Protein AF-A0A973Q6U8-F1 (afdb_monomer_lite)

Structure (mmCIF, N/CA/C/O backbone):
data_AF-A0A973Q6U8-F1
#
_entry.id   AF-A0A973Q6U8-F1
#
loop_
_atom_site.group_PDB
_atom_site.id
_atom_site.type_symbol
_atom_site.label_atom_id
_atom_site.label_alt_id
_atom_site.label_comp_id
_atom_site.label_asym_id
_atom_site.label_entity_id
_atom_site.label_seq_id
_atom_site.pdbx_PDB_ins_code
_atom_site.Cartn_x
_atom_site.Cartn_y
_atom_site.Cartn_z
_atom_site.occupancy
_atom_site.B_iso_or_equiv
_atom_site.auth_seq_id
_atom_site.auth_comp_id
_atom_site.auth_asym_id
_atom_site.auth_atom_id
_atom_site.pdbx_PDB_model_num
ATOM 1 N N . MET A 1 1 ? -15.767 12.935 18.332 1.00 39.66 1 MET A N 1
ATOM 2 C CA . MET A 1 1 ? -15.154 11.595 18.392 1.00 39.66 1 MET A CA 1
ATOM 3 C C . MET A 1 1 ? -15.065 11.118 16.946 1.00 39.66 1 MET A C 1
ATOM 5 O O . MET A 1 1 ? -16.098 10.898 16.336 1.00 39.66 1 MET A O 1
ATOM 9 N N . THR A 1 2 ? -13.891 11.179 16.310 1.00 51.72 2 THR A N 1
ATOM 10 C CA . THR A 1 2 ? -13.723 10.802 14.891 1.00 51.72 2 THR A CA 1
ATOM 11 C C . THR A 1 2 ? -13.515 9.299 14.796 1.00 51.72 2 THR A C 1
ATOM 13 O O . THR A 1 2 ? -12.392 8.808 14.730 1.00 51.72 2 THR A O 1
ATOM 16 N N . GLU A 1 3 ? -14.628 8.581 14.844 1.00 61.62 3 GLU A N 1
ATOM 17 C CA . GLU A 1 3 ? -14.720 7.126 14.728 1.00 61.62 3 GLU A CA 1
ATOM 18 C C . GLU A 1 3 ? -15.150 6.749 13.309 1.00 61.62 3 GLU A C 1
ATOM 20 O O . GLU A 1 3 ? -16.114 6.028 13.123 1.00 61.62 3 GLU A O 1
ATOM 25 N N . ASN A 1 4 ? -14.522 7.298 12.273 1.00 56.78 4 ASN A N 1
ATOM 26 C CA . ASN A 1 4 ? -14.915 6.977 10.903 1.00 56.78 4 ASN A CA 1
ATOM 27 C C . ASN A 1 4 ? -13.664 6.657 10.089 1.00 56.78 4 ASN A C 1
ATOM 29 O O . ASN A 1 4 ? -12.691 7.406 10.133 1.00 56.78 4 ASN A O 1
ATOM 33 N N . THR A 1 5 ? -13.710 5.528 9.377 1.00 57.69 5 THR A N 1
ATOM 34 C CA . THR A 1 5 ? -12.800 5.121 8.288 1.00 57.69 5 THR A CA 1
ATOM 35 C C . THR A 1 5 ? -11.615 4.202 8.623 1.00 57.69 5 THR A C 1
ATOM 37 O O . THR A 1 5 ? -11.054 3.628 7.705 1.00 57.69 5 THR A O 1
ATOM 40 N N . GLN A 1 6 ? -11.223 3.938 9.874 1.00 57.22 6 GLN A N 1
ATOM 41 C CA . GLN A 1 6 ? -10.009 3.115 10.097 1.00 57.22 6 GLN A CA 1
ATOM 42 C C . GLN A 1 6 ? -10.165 1.594 9.910 1.00 57.22 6 GLN A C 1
ATOM 44 O O . GLN A 1 6 ? -9.158 0.922 9.723 1.00 57.22 6 GLN A O 1
ATOM 49 N N . ARG A 1 7 ? -11.374 1.024 9.978 1.00 58.84 7 ARG A N 1
ATOM 50 C CA . ARG A 1 7 ? -11.541 -0.443 10.051 1.00 58.84 7 ARG A CA 1
ATOM 51 C C . ARG A 1 7 ? -11.532 -1.167 8.697 1.00 58.84 7 ARG A C 1
ATOM 53 O O . ARG A 1 7 ? -11.199 -2.342 8.692 1.00 58.84 7 ARG A O 1
ATOM 60 N N . ASP A 1 8 ? -11.793 -0.464 7.593 1.00 71.19 8 ASP A N 1
ATOM 61 C CA . ASP A 1 8 ? -11.916 -1.054 6.244 1.00 71.19 8 ASP A CA 1
ATOM 62 C C . ASP A 1 8 ? -10.974 -0.402 5.207 1.00 71.19 8 ASP A C 1
ATOM 64 O O . ASP A 1 8 ? -11.190 -0.486 3.999 1.00 71.19 8 ASP A O 1
ATOM 68 N N . MET A 1 9 ? -9.928 0.304 5.655 1.00 84.00 9 MET A N 1
ATOM 69 C CA . MET A 1 9 ? -8.968 0.944 4.749 1.00 84.00 9 MET A CA 1
ATOM 70 C C . MET A 1 9 ? -7.886 -0.034 4.283 1.00 84.00 9 MET A C 1
ATOM 72 O O . MET A 1 9 ? -7.065 -0.494 5.077 1.00 84.00 9 MET A O 1
ATOM 76 N N . THR A 1 10 ? -7.825 -0.248 2.969 1.00 91.56 10 THR A N 1
ATOM 77 C CA . THR A 1 10 ? -6.673 -0.870 2.307 1.00 91.56 10 THR A CA 1
ATOM 78 C C . THR A 1 10 ? -5.619 0.183 1.983 1.00 91.56 10 THR A C 1
ATOM 80 O O . THR A 1 10 ? -5.912 1.216 1.379 1.00 91.56 10 THR A O 1
ATOM 83 N N . VAL A 1 11 ? -4.368 -0.085 2.356 1.00 93.56 11 VAL A N 1
ATOM 84 C CA . VAL A 1 11 ? -3.233 0.808 2.108 1.00 93.56 11 VAL A CA 1
ATOM 85 C C . VAL A 1 11 ? -2.381 0.265 0.968 1.00 93.56 11 VAL A C 1
ATOM 87 O O . VAL A 1 11 ? -1.767 -0.798 1.072 1.00 93.56 11 VAL A O 1
ATOM 90 N N . VAL A 1 12 ? -2.276 1.028 -0.119 1.00 95.38 12 VAL A N 1
ATOM 91 C CA . VAL A 1 12 ? -1.333 0.722 -1.200 1.00 95.38 12 VAL A CA 1
ATOM 92 C C . VAL A 1 12 ? 0.037 1.305 -0.857 1.00 95.38 12 VAL A C 1
ATOM 94 O O . VAL A 1 12 ? 0.177 2.513 -0.666 1.00 95.38 12 VAL A O 1
ATOM 97 N N . VAL A 1 13 ? 1.072 0.464 -0.810 1.00 96.19 13 VAL A N 1
ATOM 98 C CA . VAL A 1 13 ? 2.459 0.905 -0.583 1.00 96.19 13 VAL A CA 1
ATOM 99 C C . VAL A 1 13 ? 3.239 0.804 -1.885 1.00 96.19 13 VAL A C 1
ATOM 101 O O . VAL A 1 13 ? 3.507 -0.293 -2.373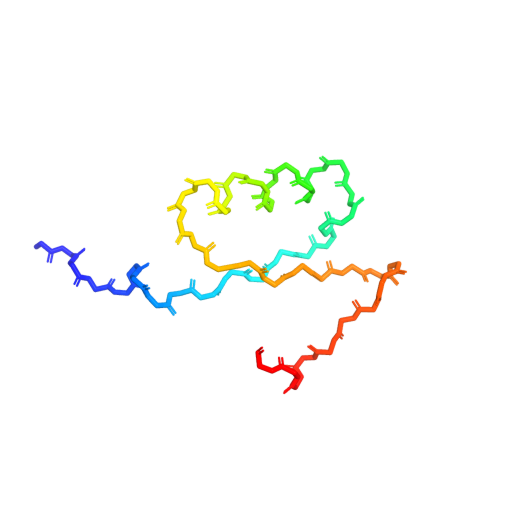 1.00 96.19 13 VAL A O 1
ATOM 104 N N . THR A 1 14 ? 3.639 1.944 -2.445 1.00 95.19 14 THR A N 1
ATOM 105 C CA . THR A 1 14 ? 4.456 1.995 -3.663 1.00 95.19 14 THR A CA 1
ATOM 106 C C . THR A 1 14 ? 5.941 1.834 -3.341 1.00 95.19 14 THR A C 1
ATOM 108 O O . THR A 1 14 ? 6.438 2.254 -2.295 1.00 95.19 14 THR A O 1
ATOM 111 N N . GLY A 1 15 ? 6.673 1.152 -4.223 1.00 95.62 15 GLY A N 1
ATOM 112 C CA . GLY A 1 15 ? 8.063 0.785 -3.953 1.00 95.62 15 GLY A CA 1
ATOM 113 C C . GLY A 1 15 ? 8.207 -0.193 -2.782 1.00 95.62 15 GLY A C 1
ATOM 114 O O . GLY A 1 15 ? 9.258 -0.212 -2.142 1.00 95.62 15 GLY A O 1
ATOM 115 N N . ALA A 1 16 ? 7.185 -1.014 -2.506 1.00 96.44 16 ALA A N 1
ATOM 116 C CA . ALA A 1 16 ? 7.128 -1.910 -1.345 1.00 96.44 16 ALA A CA 1
ATOM 117 C C . ALA A 1 16 ? 8.279 -2.931 -1.263 1.00 96.44 16 ALA A C 1
ATOM 119 O O . ALA A 1 16 ? 8.575 -3.444 -0.189 1.00 96.44 16 ALA A O 1
ATOM 120 N N . SER A 1 17 ? 8.964 -3.210 -2.375 1.00 94.88 17 SER A N 1
ATOM 121 C CA . SER A 1 17 ? 10.152 -4.073 -2.405 1.00 94.88 17 SER A CA 1
ATOM 122 C C . SER A 1 17 ? 11.463 -3.342 -2.069 1.00 94.88 17 SER A C 1
ATOM 124 O O . SER A 1 17 ? 12.523 -3.962 -2.041 1.00 94.88 17 SER A O 1
ATOM 126 N N . GLY A 1 18 ? 11.433 -2.017 -1.902 1.00 95.38 18 GLY A N 1
ATOM 127 C CA . GLY A 1 18 ? 12.592 -1.193 -1.557 1.00 95.38 18 GLY A CA 1
ATOM 128 C C . GLY A 1 18 ? 12.835 -1.117 -0.049 1.00 95.38 18 GLY A C 1
ATOM 129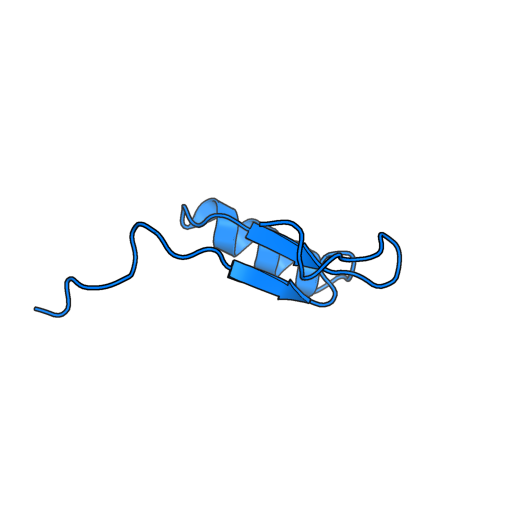 O O . GLY A 1 18 ? 11.980 -1.480 0.751 1.00 95.38 18 GLY A O 1
ATOM 130 N N . ARG A 1 19 ? 13.994 -0.578 0.356 1.00 97.38 19 ARG A N 1
ATOM 131 C CA . ARG A 1 19 ? 14.424 -0.519 1.770 1.00 97.38 19 ARG A CA 1
ATOM 132 C C . ARG A 1 19 ? 13.410 0.159 2.695 1.00 97.38 19 ARG A C 1
ATOM 134 O O . ARG A 1 19 ? 13.197 -0.308 3.814 1.00 97.38 19 ARG A O 1
ATOM 141 N N . THR A 1 20 ? 12.848 1.277 2.245 1.00 97.12 20 THR A N 1
ATOM 142 C CA . THR A 1 20 ? 11.852 2.041 3.006 1.00 97.12 20 THR A CA 1
ATOM 143 C C . THR A 1 20 ? 10.464 1.441 2.830 1.00 97.12 20 THR A C 1
ATOM 145 O O . THR A 1 20 ? 9.777 1.214 3.818 1.00 97.12 20 THR A O 1
ATOM 148 N N . GLY A 1 21 ? 10.075 1.126 1.590 1.00 96.31 21 GLY A N 1
ATOM 149 C CA . GLY A 1 21 ? 8.750 0.586 1.289 1.00 96.31 21 GLY A CA 1
ATOM 150 C C . GLY A 1 21 ? 8.451 -0.719 2.026 1.00 96.31 21 GLY A C 1
ATOM 151 O O . GLY A 1 21 ? 7.339 -0.886 2.515 1.00 96.31 21 GLY A O 1
ATOM 152 N N . SER A 1 22 ? 9.445 -1.598 2.196 1.00 96.75 22 SER A N 1
ATOM 153 C CA . SER A 1 22 ? 9.256 -2.853 2.932 1.00 96.75 22 SER A CA 1
ATOM 154 C C . SER A 1 22 ? 8.944 -2.605 4.410 1.00 96.75 22 SER A C 1
ATOM 156 O O . SER A 1 22 ? 8.003 -3.185 4.939 1.00 96.75 22 SER A O 1
ATOM 158 N N . ARG A 1 23 ? 9.665 -1.674 5.049 1.00 98.25 23 ARG A N 1
ATOM 159 C CA . ARG A 1 23 ? 9.458 -1.289 6.455 1.00 98.25 23 ARG A CA 1
ATOM 160 C C . ARG A 1 23 ? 8.095 -0.646 6.670 1.00 98.25 23 ARG A C 1
ATOM 162 O O . ARG A 1 23 ? 7.410 -0.973 7.628 1.00 98.25 23 ARG A O 1
ATOM 169 N N . VAL A 1 24 ? 7.684 0.237 5.759 1.00 97.50 24 VAL A N 1
ATOM 170 C CA . VAL A 1 24 ? 6.353 0.857 5.811 1.00 97.50 24 VAL A CA 1
ATOM 171 C C . VAL A 1 24 ? 5.268 -0.210 5.676 1.00 97.50 24 VAL A C 1
ATOM 173 O O . VAL A 1 24 ? 4.357 -0.248 6.494 1.00 97.50 24 VAL A O 1
ATOM 176 N N . ALA A 1 25 ? 5.383 -1.117 4.701 1.00 96.81 25 ALA A N 1
ATOM 177 C CA . ALA A 1 25 ? 4.416 -2.195 4.515 1.00 96.81 25 ALA A CA 1
ATOM 178 C C . ALA A 1 25 ? 4.326 -3.123 5.741 1.00 96.81 25 ALA A C 1
ATOM 180 O O . ALA A 1 25 ? 3.240 -3.578 6.088 1.00 96.81 25 ALA A O 1
ATOM 181 N N . GLU A 1 26 ? 5.443 -3.400 6.416 1.00 97.50 26 GLU A N 1
ATOM 182 C CA . GLU A 1 26 ? 5.459 -4.142 7.682 1.00 97.50 26 GLU A CA 1
ATOM 183 C C . GLU A 1 26 ? 4.764 -3.373 8.811 1.00 97.50 26 GLU A C 1
ATOM 185 O O . GLU A 1 26 ? 3.896 -3.932 9.476 1.00 97.50 26 GLU A O 1
ATOM 190 N N . SER A 1 27 ? 5.084 -2.091 9.006 1.00 96.94 27 SER A N 1
ATOM 191 C CA . SER A 1 27 ? 4.467 -1.269 10.054 1.00 96.94 27 SER A CA 1
ATOM 192 C C . SER A 1 27 ? 2.962 -1.098 9.860 1.00 96.94 27 SER A C 1
ATOM 194 O O . SER A 1 27 ? 2.210 -1.160 10.827 1.00 96.94 27 SER A O 1
ATOM 196 N N . VAL A 1 28 ? 2.508 -0.921 8.618 1.00 95.06 28 VAL A N 1
ATOM 197 C CA . VAL A 1 28 ? 1.082 -0.774 8.302 1.00 95.06 28 VAL A CA 1
ATOM 198 C C . VAL A 1 28 ? 0.326 -2.080 8.569 1.00 95.06 28 VAL A C 1
ATOM 200 O O . VAL A 1 28 ? -0.731 -2.048 9.198 1.00 95.06 28 VAL A O 1
ATOM 203 N N . ARG A 1 29 ? 0.901 -3.237 8.206 1.00 94.50 29 ARG A N 1
ATOM 204 C CA . ARG A 1 29 ? 0.338 -4.545 8.586 1.00 94.50 29 ARG A CA 1
ATOM 205 C C . ARG A 1 29 ? 0.308 -4.738 10.100 1.00 94.50 29 ARG A C 1
ATOM 207 O O . ARG A 1 29 ? -0.690 -5.210 10.631 1.00 94.50 29 ARG A O 1
ATOM 214 N N . ALA A 1 30 ? 1.373 -4.353 10.806 1.00 95.50 30 ALA A N 1
ATOM 215 C CA . ALA A 1 30 ? 1.440 -4.440 12.267 1.00 95.50 30 ALA A CA 1
ATOM 216 C C . ALA A 1 30 ? 0.409 -3.535 12.964 1.00 95.50 30 ALA A C 1
ATOM 218 O O . ALA A 1 30 ? -0.045 -3.851 14.060 1.00 95.50 30 ALA A O 1
ATOM 219 N N . ALA A 1 31 ? 0.008 -2.440 12.316 1.00 92.38 31 ALA A N 1
ATOM 220 C CA . ALA A 1 31 ? -1.080 -1.578 12.762 1.00 92.38 31 ALA A CA 1
ATOM 221 C C . ALA A 1 31 ? -2.483 -2.143 12.447 1.00 92.38 31 ALA A C 1
ATOM 223 O O . ALA A 1 31 ? -3.479 -1.532 12.827 1.00 92.38 31 ALA A O 1
ATOM 224 N N . GLY A 1 32 ? -2.573 -3.311 11.799 1.00 91.81 32 GLY A N 1
ATOM 225 C CA . GLY A 1 32 ? -3.826 -4.020 11.535 1.00 91.81 32 GLY A CA 1
ATOM 226 C C . GLY A 1 32 ? -4.529 -3.624 10.237 1.00 91.81 32 GLY A C 1
ATOM 227 O O . GLY A 1 32 ? -5.681 -4.002 10.052 1.00 91.81 32 GLY A O 1
ATOM 228 N N . PHE A 1 33 ? -3.862 -2.883 9.349 1.00 92.69 33 PHE A N 1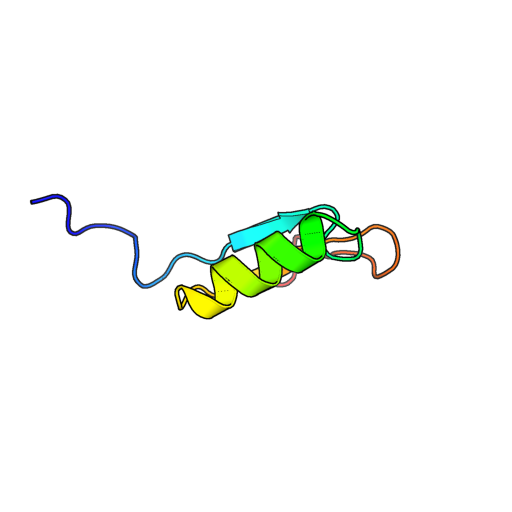
ATOM 229 C CA . PHE A 1 33 ? -4.415 -2.532 8.041 1.00 92.69 33 PHE A CA 1
ATOM 230 C C . PHE A 1 33 ? -4.067 -3.577 6.982 1.00 92.69 33 PHE A C 1
ATOM 232 O O . PHE A 1 33 ? -2.992 -4.188 6.998 1.00 92.69 33 PHE A O 1
ATOM 239 N N . GLU A 1 34 ? -4.955 -3.716 6.004 1.00 92.50 34 GLU A N 1
ATOM 240 C CA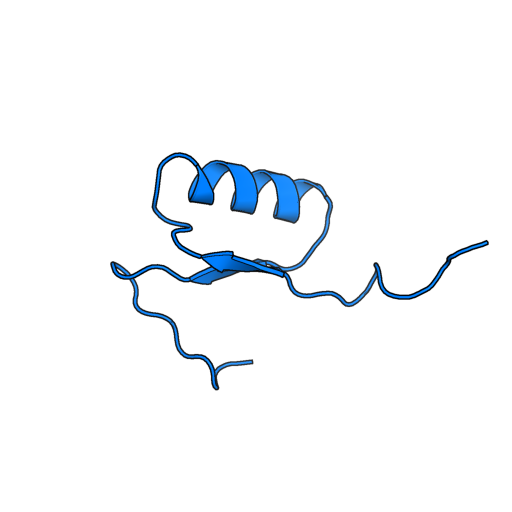 . GLU A 1 34 ? -4.669 -4.456 4.785 1.00 92.50 34 GL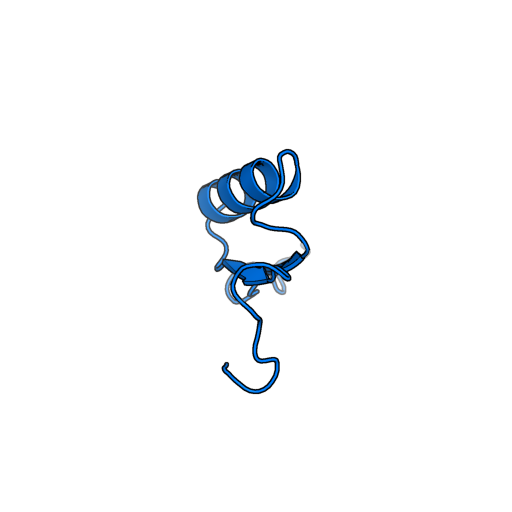U A CA 1
ATOM 241 C C . GLU A 1 34 ? -3.669 -3.683 3.914 1.00 92.50 34 GLU A C 1
ATOM 243 O O . GLU A 1 34 ? -3.732 -2.455 3.804 1.00 92.50 34 GLU A O 1
ATOM 248 N N . VAL A 1 35 ? -2.712 -4.395 3.306 1.00 93.94 35 VAL A N 1
ATOM 249 C CA . VAL A 1 35 ? -1.642 -3.778 2.511 1.00 93.94 35 VAL A CA 1
ATOM 250 C C . VAL A 1 35 ? -1.531 -4.401 1.133 1.00 93.94 35 VAL A C 1
ATOM 252 O O . VAL A 1 35 ? -1.120 -5.557 0.997 1.00 93.94 35 VAL A O 1
ATOM 255 N N . ARG A 1 36 ? -1.726 -3.566 0.113 1.00 95.38 36 ARG A N 1
ATOM 256 C CA . ARG A 1 36 ? -1.442 -3.875 -1.289 1.00 95.38 36 ARG A CA 1
ATOM 257 C C . ARG A 1 36 ? -0.053 -3.365 -1.666 1.00 95.38 36 ARG A C 1
ATOM 259 O O . ARG A 1 36 ? 0.208 -2.165 -1.747 1.00 95.38 36 ARG A O 1
ATOM 266 N N . ALA A 1 37 ? 0.886 -4.288 -1.848 1.00 94.75 37 ALA A N 1
ATOM 267 C CA . ALA A 1 37 ? 2.279 -3.959 -2.135 1.00 94.75 37 ALA A CA 1
ATOM 268 C C . ALA A 1 37 ? 2.493 -3.723 -3.639 1.00 94.75 37 ALA A C 1
ATOM 270 O O . ALA A 1 37 ? 2.512 -4.668 -4.421 1.00 94.75 37 ALA A O 1
ATOM 271 N N . ALA A 1 38 ? 2.735 -2.473 -4.035 1.00 95.56 38 ALA A N 1
ATOM 272 C CA . ALA A 1 38 ? 3.017 -2.099 -5.416 1.00 95.56 38 ALA A CA 1
ATOM 273 C C . ALA A 1 38 ? 4.524 -1.903 -5.631 1.00 95.56 38 ALA A C 1
ATOM 275 O O . ALA A 1 38 ? 5.187 -1.127 -4.933 1.00 95.56 38 ALA A O 1
ATOM 276 N N . SER A 1 39 ? 5.111 -2.584 -6.617 1.00 93.19 39 SER A N 1
ATOM 277 C CA . SER A 1 39 ? 6.518 -2.370 -6.975 1.00 93.19 39 SER A CA 1
ATOM 278 C C . SER A 1 39 ? 6.802 -2.708 -8.434 1.00 93.19 39 SER A C 1
ATOM 280 O O . SER A 1 39 ? 6.259 -3.665 -8.974 1.00 93.19 39 SER A O 1
ATOM 282 N N . ARG A 1 40 ? 7.742 -1.985 -9.060 1.00 90.88 40 ARG A N 1
ATOM 283 C CA . ARG A 1 40 ? 8.156 -2.254 -10.451 1.00 90.88 40 ARG A CA 1
ATOM 284 C C . ARG A 1 40 ? 8.642 -3.690 -10.680 1.00 90.88 40 ARG A C 1
ATOM 286 O O . ARG A 1 40 ? 8.478 -4.225 -11.762 1.00 90.88 40 ARG A O 1
ATOM 293 N N . ALA A 1 41 ? 9.268 -4.293 -9.667 1.00 89.69 41 ALA A N 1
ATOM 294 C CA . ALA A 1 41 ? 9.908 -5.602 -9.782 1.00 89.69 41 ALA A CA 1
ATOM 295 C C . ALA A 1 41 ? 8.902 -6.761 -9.773 1.00 89.69 41 ALA A C 1
ATOM 297 O O . ALA A 1 41 ? 9.230 -7.851 -10.228 1.00 89.69 41 ALA A O 1
ATOM 298 N N . ARG A 1 42 ? 7.703 -6.539 -9.225 1.00 85.50 42 ARG A N 1
ATOM 299 C CA . ARG A 1 42 ? 6.631 -7.540 -9.144 1.00 85.50 42 ARG A CA 1
ATOM 300 C C . ARG A 1 42 ? 5.424 -7.197 -10.022 1.00 85.50 42 ARG A C 1
ATOM 302 O O . ARG A 1 42 ? 4.530 -8.022 -10.130 1.00 85.50 42 ARG A O 1
ATOM 309 N N . GLY A 1 43 ? 5.417 -6.019 -10.650 1.00 88.00 43 GLY A N 1
ATOM 310 C CA . GLY A 1 43 ? 4.213 -5.460 -11.256 1.00 88.00 43 GLY A CA 1
ATOM 311 C C . GLY A 1 43 ? 3.204 -5.026 -10.190 1.00 88.00 43 GLY A C 1
ATOM 312 O O . GLY A 1 43 ? 3.394 -5.256 -8.993 1.00 88.00 43 GLY A O 1
ATOM 313 N N . PHE A 1 44 ? 2.158 -4.336 -10.625 1.00 93.44 44 PHE A N 1
ATOM 314 C CA . PHE A 1 44 ? 0.995 -4.027 -9.805 1.00 93.44 44 PHE A CA 1
ATOM 315 C C . PHE A 1 44 ? -0.185 -3.777 -10.736 1.00 93.44 44 PHE A C 1
ATOM 317 O O . PHE A 1 44 ? -0.084 -2.911 -11.608 1.00 93.44 44 PHE A O 1
ATOM 324 N N . ASP A 1 45 ? -1.253 -4.546 -10.562 1.00 91.81 45 ASP A N 1
ATOM 325 C CA . ASP A 1 45 ? -2.513 -4.315 -11.254 1.00 91.81 45 ASP A CA 1
ATOM 326 C C . ASP A 1 45 ? -3.388 -3.400 -10.390 1.00 91.81 45 ASP A C 1
ATOM 328 O O . ASP A 1 45 ? -3.551 -3.617 -9.188 1.00 91.81 45 ASP A O 1
ATOM 332 N N . TRP A 1 46 ? -3.889 -2.333 -11.003 1.00 87.62 46 TRP 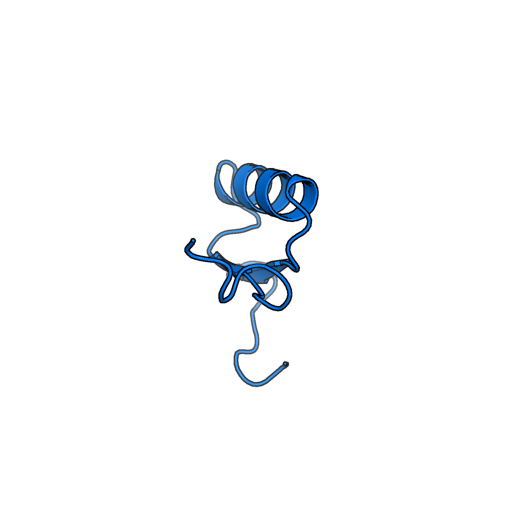A N 1
ATOM 333 C CA . TRP A 1 46 ? -4.760 -1.364 -10.346 1.00 87.62 46 TRP A CA 1
ATOM 334 C C . TRP A 1 46 ? -6.214 -1.820 -10.318 1.00 87.62 46 TRP A C 1
ATOM 336 O O . TRP A 1 46 ? -6.970 -1.347 -9.473 1.00 87.62 46 TRP A O 1
ATOM 346 N N . GLU A 1 47 ? -6.590 -2.715 -11.226 1.00 91.81 47 GLU A N 1
ATOM 347 C CA . GLU A 1 47 ? -7.953 -3.221 -11.366 1.00 91.81 47 GLU A CA 1
ATOM 348 C C . GLU A 1 47 ? -8.184 -4.489 -10.530 1.00 91.81 47 GLU A C 1
ATOM 350 O O . GLU A 1 47 ? -9.330 -4.828 -10.243 1.00 91.81 47 GLU A O 1
ATOM 355 N N . ASP A 1 48 ? -7.108 -5.145 -10.082 1.00 85.19 48 ASP A N 1
ATOM 356 C CA . ASP A 1 48 ? -7.148 -6.202 -9.066 1.00 85.19 48 ASP A CA 1
ATOM 357 C C . ASP A 1 48 ? -7.558 -5.582 -7.713 1.00 85.19 48 ASP A C 1
ATOM 359 O O . ASP A 1 48 ? -6.876 -4.650 -7.267 1.00 85.19 48 ASP A O 1
ATOM 363 N N . PRO A 1 49 ? -8.687 -5.986 -7.098 1.00 72.75 49 PRO A N 1
ATOM 364 C CA . PRO A 1 49 ? -9.210 -5.367 -5.878 1.00 72.75 49 PRO A CA 1
ATOM 365 C C . PRO A 1 49 ? -8.268 -5.497 -4.674 1.00 72.75 49 PRO A C 1
ATOM 367 O O . PRO A 1 49 ? -7.761 -6.607 -4.410 1.00 72.75 49 PRO A O 1
#

Radius of gyration: 12.09 Å; chains: 1; bounding box: 30×19×30 Å

Foldseek 3Di:
DPPDDDQADEAEQEQCVDPVNVVVQVVCVVVVHHYDYDYPVVHHDPPPD

pLDDT: mean 87.17, std 14.48, range [39.66, 98.25]

Secondary structure (DSSP, 8-state):
---SSSSS-EEEEETTTSHHHHHHHHHHHHTT-EEEEEBTTTB--SS--

Sequence (49 aa):
MTENTQRDMTVVVTGASGRTGSRVAESVRAAGFEVRAASRARGFDWEDP